Protein AF-A0A6C0LFN2-F1 (afdb_monomer)

Radius of gyration: 31.61 Å; Cα contacts (8 Å, |Δi|>4): 214; chains: 1; bounding box: 79×71×67 Å

Organism: NCBI:txid1070528

InterPro domains:
  IPR043929 Protein of unknown function DUF5755 [PF19059] (74-161)

Sequence (174 aa):
MGKKCPPGVICIENMTLLLISIVVGYMIYKNIGDSNNRAPIESTTINSIHSIRSTLPPLVHNESSNIAIPITVNTQRMEVGYRQVGILTRINSNEVILPLYGRMVNTSRVKWQYHTMNDSNNHVRLPINVNGRSGSDEYGVDEVYSGDTIYVQGYDDIFKVTIYENNRFTYNSF

pLDDT: mean 77.8, std 17.26, range [42.91, 97.19]

Nearest PDB structures (foldseek):
  7vbc-assembly1_I  TM=3.416E-01  e=2.340E+00  Homo sapiens
  9fia-assembly1_Bl  TM=3.100E-01  e=6.255E+00  Toxoplasma gondii
  6zvk-assembly1_T2  TM=1.879E-01  e=6.606E+00  Oryctolagus cuniculus
  4lqq-assembly1_A  TM=1.342E-01  e=6.977E+00  Saccharomyces cerevisiae S288C

Solvent-accessible surface area (backbone atoms only — not comparable to full-atom values): 11338 Å² total; per-residue (Å²): 133,84,89,73,66,66,93,93,55,83,68,89,42,76,68,53,54,49,54,52,51,53,54,53,50,53,54,52,56,56,66,66,69,74,76,83,78,83,77,83,87,79,83,78,83,81,84,81,83,79,88,75,83,89,77,84,86,80,93,80,78,96,65,82,79,77,71,79,70,73,87,85,60,79,89,62,97,70,61,88,57,76,39,81,46,31,35,30,38,44,71,89,63,76,91,46,69,30,55,30,29,34,28,64,41,99,54,105,52,88,19,24,28,31,36,32,41,50,78,92,53,80,84,45,81,30,50,27,31,51,93,88,39,50,14,63,41,90,80,31,31,74,81,84,53,64,73,41,72,35,38,34,71,83,72,77,44,54,25,37,33,42,58,56,82,80,83,72,81,73,76,75,91,121

Mean predicted aligned error: 18.77 Å

Foldseek 3Di:
DDPDDDPPDDPPDPVVVVVVVVVVVVVVVVVVPPPPDDDDDDPDDDDPDPDDDDDDDDDDDDDDPPPVDPPPDPPDPFDPDWDFFFWWFFDPDPTDIWTKTKGFAPDPDTFMAIWIAHDPDRPDTWWKADPNHISNDNRHHDDDAQQDWIATPVVRGIIGTDGDDPPDPPPPPD

Structure (mmCIF, N/CA/C/O backbone):
data_AF-A0A6C0LFN2-F1
#
_entry.id   AF-A0A6C0LFN2-F1
#
loop_
_atom_site.group_PDB
_atom_site.id
_atom_site.type_symbol
_atom_site.label_atom_id
_atom_site.label_alt_id
_atom_site.label_comp_id
_atom_site.label_asym_id
_atom_site.label_entity_id
_atom_site.label_seq_id
_atom_site.pdbx_PDB_ins_code
_atom_site.Cartn_x
_atom_site.Cartn_y
_atom_site.Cartn_z
_atom_site.occupancy
_atom_site.B_iso_or_equiv
_atom_site.auth_seq_id
_atom_site.auth_comp_id
_atom_site.auth_asym_id
_atom_site.auth_atom_id
_atom_site.pdbx_PDB_model_num
ATOM 1 N N . MET A 1 1 ? -25.025 -55.143 29.265 1.00 52.00 1 MET A N 1
ATOM 2 C CA . MET A 1 1 ? -25.742 -55.398 27.994 1.00 52.00 1 MET A CA 1
ATOM 3 C C . MET A 1 1 ? -24.922 -54.805 26.859 1.00 52.00 1 MET A C 1
ATOM 5 O O . MET A 1 1 ? -24.822 -53.589 26.773 1.00 52.00 1 MET A O 1
ATOM 9 N N . GLY A 1 2 ? -24.233 -55.641 26.078 1.00 55.66 2 GLY A N 1
ATOM 10 C CA . GLY A 1 2 ? -23.366 -55.167 24.996 1.00 55.66 2 GLY A CA 1
ATOM 11 C C . GLY A 1 2 ? -24.196 -54.599 23.850 1.00 55.66 2 GLY A C 1
ATOM 12 O O . GLY A 1 2 ? -25.082 -55.285 23.340 1.00 55.66 2 GLY A O 1
ATOM 13 N N . LYS A 1 3 ? -23.924 -53.351 23.465 1.00 61.53 3 LYS A N 1
ATOM 14 C CA . LYS A 1 3 ? -24.529 -52.707 22.299 1.00 61.53 3 LYS A CA 1
ATOM 15 C C . LYS A 1 3 ? -23.923 -53.354 21.051 1.00 61.53 3 LYS A C 1
ATOM 17 O O . LYS A 1 3 ? -22.849 -52.969 20.613 1.00 61.53 3 LYS A O 1
ATOM 22 N N . LYS A 1 4 ? -24.556 -54.407 20.535 1.00 66.50 4 LYS A N 1
ATOM 23 C CA . LYS A 1 4 ? -24.193 -54.986 19.235 1.00 66.50 4 LYS A CA 1
ATOM 24 C C . LYS A 1 4 ? -24.893 -54.173 18.146 1.00 66.50 4 LYS A C 1
ATOM 26 O O . LYS A 1 4 ? -26.101 -53.964 18.237 1.00 66.50 4 LYS A O 1
ATOM 31 N N . CYS A 1 5 ? -24.139 -53.699 17.156 1.00 65.56 5 CYS A N 1
ATOM 32 C CA . CYS A 1 5 ? -24.697 -52.995 16.003 1.00 65.56 5 CYS A CA 1
ATOM 33 C C . CYS A 1 5 ? -25.513 -53.960 15.122 1.00 65.56 5 CYS A C 1
ATOM 35 O O . CYS A 1 5 ? -25.208 -55.157 15.087 1.00 65.56 5 CYS A O 1
ATOM 37 N N . PRO A 1 6 ? -26.544 -53.465 14.416 1.00 70.31 6 PRO A N 1
ATOM 38 C CA . PRO A 1 6 ? -27.287 -54.257 13.442 1.00 70.31 6 PRO A CA 1
ATOM 39 C C . PRO A 1 6 ? -26.349 -54.824 12.355 1.00 70.31 6 PRO A C 1
ATOM 41 O O . PRO A 1 6 ? -25.361 -54.176 11.993 1.00 70.31 6 PRO A O 1
ATOM 44 N N . PRO A 1 7 ? -26.619 -56.039 11.845 1.00 61.28 7 PRO A N 1
ATOM 45 C CA . PRO A 1 7 ? -25.745 -56.708 10.887 1.00 61.28 7 PRO A CA 1
ATOM 46 C C . PRO A 1 7 ? -25.650 -55.895 9.589 1.00 61.28 7 PRO A C 1
ATOM 48 O O . PRO A 1 7 ? -26.668 -55.547 8.999 1.00 61.28 7 PRO A O 1
ATOM 51 N N . GLY A 1 8 ? -24.422 -55.592 9.156 1.00 69.12 8 GLY A N 1
ATOM 52 C CA . GLY A 1 8 ? -24.147 -54.844 7.921 1.00 69.12 8 GLY A CA 1
ATOM 53 C C . GLY A 1 8 ? -23.664 -53.401 8.106 1.00 69.12 8 GLY A C 1
ATOM 54 O O . GLY A 1 8 ? -23.415 -52.731 7.109 1.00 69.12 8 GLY A O 1
ATOM 55 N N . VAL A 1 9 ? -23.484 -52.920 9.343 1.00 67.75 9 VAL A N 1
ATOM 56 C CA . VAL A 1 9 ? -22.969 -51.565 9.616 1.00 67.75 9 VAL A CA 1
ATOM 57 C C . VAL A 1 9 ? -21.707 -51.649 10.474 1.00 67.75 9 VAL A C 1
ATOM 59 O O . VAL A 1 9 ? -21.715 -52.271 11.537 1.00 67.75 9 VAL A O 1
ATOM 62 N N . ILE A 1 10 ? -20.611 -51.032 10.022 1.00 70.88 10 ILE A N 1
ATOM 63 C CA . ILE A 1 10 ? -19.390 -50.882 10.826 1.00 70.88 10 ILE A CA 1
ATOM 64 C C . ILE A 1 10 ? -19.760 -50.027 12.042 1.00 70.88 10 ILE A C 1
ATOM 66 O O . ILE A 1 10 ? -20.216 -48.895 11.884 1.00 70.88 10 ILE A O 1
ATOM 70 N N . CYS A 1 11 ? -19.606 -50.573 13.250 1.00 66.00 11 CYS A N 1
ATOM 71 C CA . CYS A 1 11 ? -19.834 -49.821 14.479 1.00 66.00 11 CYS A CA 1
ATOM 72 C C . CYS A 1 11 ? -18.884 -48.623 14.505 1.00 66.00 11 CYS A C 1
ATOM 74 O O . CYS A 1 11 ? -17.683 -48.806 14.677 1.00 66.00 11 CYS A O 1
ATOM 76 N N . ILE A 1 12 ? -19.410 -47.410 14.327 1.00 74.62 12 ILE A N 1
ATOM 77 C CA . ILE A 1 12 ? -18.641 -46.170 14.446 1.00 74.62 12 ILE A CA 1
ATOM 78 C C . ILE A 1 12 ? -18.489 -45.834 15.938 1.00 74.62 12 ILE A C 1
ATOM 80 O O . ILE A 1 12 ? -19.115 -44.935 16.488 1.00 74.62 12 ILE A O 1
ATOM 84 N N . GLU A 1 13 ? -17.723 -46.650 16.652 1.00 72.25 13 GLU A N 1
ATOM 85 C CA . GLU A 1 13 ? -17.381 -46.389 18.049 1.00 72.25 13 GLU A CA 1
ATOM 86 C C . GLU A 1 13 ? -16.061 -45.606 18.100 1.00 72.25 13 GLU A C 1
ATOM 88 O O . GLU A 1 13 ? -15.245 -45.669 17.178 1.00 72.25 13 GLU A O 1
ATOM 93 N N . ASN A 1 14 ? -15.806 -44.863 19.181 1.00 74.94 14 ASN A N 1
ATOM 94 C CA . ASN A 1 14 ? -14.596 -44.034 19.306 1.00 74.94 14 ASN A CA 1
ATOM 95 C C . ASN A 1 14 ? -13.291 -44.849 19.115 1.00 74.94 14 ASN A C 1
ATOM 97 O O . ASN A 1 14 ? -12.269 -44.318 18.691 1.00 74.94 14 ASN A O 1
ATOM 101 N N . MET A 1 15 ? -13.349 -46.165 19.358 1.00 78.19 15 MET A N 1
ATOM 102 C CA . MET A 1 15 ? -12.246 -47.104 19.139 1.00 78.19 15 MET A CA 1
ATOM 103 C C . MET A 1 15 ? -11.968 -47.398 17.656 1.00 78.19 15 MET A C 1
ATOM 105 O O . MET A 1 15 ? -10.804 -47.480 17.266 1.00 78.19 15 MET A O 1
ATOM 109 N N . THR A 1 16 ? -12.992 -47.516 16.801 1.00 82.75 16 THR A N 1
ATOM 110 C CA . THR A 1 16 ? -12.780 -47.718 15.355 1.00 82.75 16 THR A CA 1
ATOM 111 C C . THR A 1 16 ? -12.299 -46.435 14.683 1.00 82.75 16 THR A C 1
ATOM 113 O O . THR A 1 16 ? -11.474 -46.498 13.776 1.00 82.75 16 THR A O 1
ATOM 116 N N . LEU A 1 17 ? -12.748 -45.266 15.159 1.00 80.81 17 LEU A N 1
ATOM 117 C CA . LEU A 1 17 ? -12.234 -43.966 14.707 1.00 80.81 17 LEU A CA 1
ATOM 118 C C . LEU A 1 17 ? -10.756 -43.767 15.082 1.00 80.81 17 LEU A C 1
ATOM 120 O O . LEU A 1 17 ? -9.988 -43.269 14.260 1.00 80.81 17 LEU A O 1
ATOM 124 N N . LEU A 1 18 ? -10.340 -44.214 16.273 1.00 85.44 18 LEU A N 1
ATOM 125 C CA . LEU A 1 18 ? -8.932 -44.213 16.688 1.00 85.44 18 LEU A CA 1
ATOM 126 C C . LEU A 1 18 ? -8.056 -45.119 15.813 1.00 85.44 18 LEU A C 1
ATOM 128 O O . LEU A 1 18 ? -6.948 -44.740 15.446 1.00 85.44 18 LEU A O 1
ATOM 132 N N . LEU A 1 19 ? -8.543 -46.304 15.440 1.00 87.25 19 LEU A N 1
ATOM 133 C CA . LEU A 1 19 ? -7.787 -47.196 14.556 1.00 87.25 19 LEU A CA 1
ATOM 134 C C . LEU A 1 19 ? -7.632 -46.612 13.146 1.00 87.25 19 LEU A C 1
ATOM 136 O O . LEU A 1 19 ? -6.544 -46.678 12.575 1.00 87.25 19 LEU A O 1
ATOM 140 N N . ILE A 1 20 ? -8.683 -45.994 12.598 1.00 90.62 20 ILE A N 1
ATOM 141 C CA . ILE A 1 20 ? -8.623 -45.358 11.275 1.00 90.62 20 ILE A CA 1
ATOM 142 C C . ILE A 1 20 ? -7.663 -44.157 11.288 1.00 90.62 20 ILE A C 1
ATOM 144 O O . ILE A 1 20 ? -6.871 -44.010 10.356 1.00 90.62 20 ILE A O 1
ATOM 148 N N . SER A 1 21 ? -7.665 -43.330 12.341 1.00 91.06 21 SER A N 1
ATOM 149 C CA . SER A 1 21 ? -6.771 -42.165 12.423 1.00 91.06 21 SER A CA 1
ATOM 150 C C . SER A 1 21 ? -5.290 -42.553 12.513 1.00 91.06 21 SER A C 1
ATOM 152 O O . SER A 1 21 ? -4.457 -41.912 11.870 1.00 91.06 21 SER A O 1
ATOM 154 N N . ILE A 1 22 ? -4.957 -43.642 13.217 1.00 94.56 22 ILE A N 1
ATOM 155 C CA . ILE A 1 22 ? -3.588 -44.181 13.287 1.00 94.56 22 ILE A CA 1
ATOM 156 C C . ILE A 1 22 ? -3.122 -44.680 11.911 1.00 94.56 22 ILE A C 1
ATOM 158 O O . ILE A 1 22 ? -2.001 -44.380 11.494 1.00 94.56 22 ILE A O 1
ATOM 162 N N . VAL A 1 23 ? -3.980 -45.398 11.177 1.00 94.12 23 VAL A N 1
ATOM 163 C CA . VAL A 1 23 ? -3.649 -45.906 9.833 1.00 94.12 23 VAL A CA 1
ATOM 164 C C . VAL A 1 23 ? -3.434 -44.755 8.847 1.00 94.12 23 VAL A C 1
ATOM 166 O O . VAL A 1 23 ? -2.445 -44.752 8.114 1.00 94.12 23 VAL A O 1
ATOM 169 N N . VAL A 1 24 ? -4.305 -43.742 8.861 1.00 94.25 24 VAL A N 1
ATOM 170 C CA . VAL A 1 24 ? -4.164 -42.552 8.003 1.00 94.25 24 VAL A CA 1
ATOM 171 C C . VAL A 1 24 ? -2.895 -41.764 8.353 1.00 94.25 24 VAL A C 1
ATOM 173 O O . VAL A 1 24 ? -2.145 -41.383 7.453 1.00 94.25 24 VAL A O 1
ATOM 176 N N . GLY A 1 25 ? -2.594 -41.580 9.642 1.00 94.62 25 GLY A N 1
ATOM 177 C CA . GLY A 1 25 ? -1.367 -40.916 10.093 1.00 94.62 25 GLY A CA 1
ATOM 178 C C . GLY A 1 25 ? -0.089 -41.634 9.646 1.00 94.62 25 GLY A C 1
ATOM 179 O O . GLY A 1 25 ? 0.850 -40.987 9.180 1.00 94.62 25 GLY A O 1
ATOM 180 N N . TYR A 1 26 ? -0.064 -42.970 9.701 1.00 93.81 26 TYR A N 1
ATOM 181 C CA . TYR A 1 26 ? 1.070 -43.770 9.222 1.00 93.81 26 TYR A CA 1
ATOM 182 C C . TYR A 1 26 ? 1.303 -43.619 7.709 1.00 93.81 26 TYR A C 1
ATOM 184 O O . TYR A 1 26 ? 2.447 -43.509 7.261 1.00 93.81 26 TYR A O 1
ATOM 192 N N . MET A 1 27 ? 0.225 -43.557 6.919 1.00 91.25 27 MET A N 1
ATOM 193 C CA . MET A 1 27 ? 0.319 -43.323 5.473 1.00 91.25 27 MET A CA 1
ATOM 194 C C . MET A 1 27 ? 0.904 -41.938 5.163 1.00 91.25 27 MET A C 1
ATOM 196 O O . MET A 1 27 ? 1.744 -41.815 4.273 1.00 91.25 27 MET A O 1
ATOM 200 N N . ILE A 1 28 ? 0.522 -40.902 5.915 1.00 91.31 28 ILE A N 1
ATOM 201 C CA . ILE A 1 28 ? 1.080 -39.547 5.767 1.00 91.31 28 ILE A CA 1
ATOM 202 C C . ILE A 1 28 ? 2.568 -39.527 6.142 1.00 91.31 28 ILE A C 1
ATOM 204 O O . ILE A 1 28 ? 3.376 -38.963 5.406 1.00 91.31 28 ILE A O 1
ATOM 208 N N . TYR A 1 29 ? 2.947 -40.195 7.235 1.00 90.56 29 TYR A N 1
ATOM 209 C CA . TYR A 1 29 ? 4.341 -40.283 7.676 1.00 90.56 29 TYR A CA 1
ATOM 210 C C . TYR A 1 29 ? 5.263 -40.875 6.598 1.00 90.56 29 TYR A C 1
ATOM 212 O O . TYR A 1 29 ? 6.335 -40.328 6.343 1.00 90.56 29 TYR A O 1
ATOM 220 N N . LYS A 1 30 ? 4.830 -41.937 5.904 1.00 85.38 30 LYS A N 1
ATOM 221 C CA . LYS A 1 30 ? 5.596 -42.502 4.781 1.00 85.38 30 LYS A CA 1
ATOM 222 C C . LYS A 1 30 ? 5.696 -41.558 3.582 1.00 85.38 30 LYS A C 1
ATOM 224 O O . LYS A 1 30 ? 6.769 -41.441 3.008 1.00 85.38 30 LYS A O 1
ATOM 229 N N . ASN A 1 31 ? 4.619 -40.851 3.238 1.00 76.81 31 ASN A N 1
ATOM 230 C CA . ASN A 1 31 ? 4.625 -39.918 2.103 1.00 76.81 31 ASN A CA 1
ATOM 231 C C . ASN A 1 31 ? 5.545 -38.701 2.319 1.00 76.81 31 ASN A C 1
ATOM 233 O O . ASN A 1 31 ? 6.049 -38.138 1.353 1.00 76.81 31 ASN A O 1
ATOM 237 N N . ILE A 1 32 ? 5.788 -38.298 3.569 1.00 74.12 32 ILE A N 1
ATOM 238 C CA . ILE A 1 32 ? 6.689 -37.179 3.890 1.00 74.12 32 ILE A CA 1
ATOM 239 C C . ILE A 1 32 ? 8.174 -37.601 3.821 1.00 74.12 32 ILE A C 1
ATOM 241 O O . ILE A 1 32 ? 9.040 -36.757 3.591 1.00 74.12 32 ILE A O 1
ATOM 245 N N . GLY A 1 33 ? 8.485 -38.896 3.969 1.00 61.50 33 GLY A N 1
ATOM 246 C CA . GLY A 1 33 ? 9.856 -39.426 3.977 1.00 61.50 33 GLY A CA 1
ATOM 247 C C . GLY A 1 33 ? 10.546 -39.540 2.609 1.00 61.50 33 GLY A C 1
ATOM 248 O O . GLY A 1 33 ? 11.771 -39.601 2.567 1.00 61.50 33 GLY A O 1
ATOM 249 N N . ASP A 1 34 ? 9.798 -39.507 1.501 1.00 61.62 34 ASP A N 1
ATOM 250 C CA . ASP A 1 34 ? 10.319 -39.776 0.145 1.00 61.62 34 ASP A CA 1
ATOM 251 C C . ASP A 1 34 ? 10.577 -38.509 -0.708 1.00 61.62 34 ASP A C 1
ATOM 253 O O . ASP A 1 34 ? 10.674 -38.578 -1.932 1.00 61.62 34 ASP A O 1
ATOM 257 N N . SER A 1 35 ? 10.737 -37.328 -0.094 1.00 62.06 35 SER A N 1
ATOM 258 C CA . SER A 1 35 ? 10.940 -36.055 -0.822 1.00 62.06 35 SER A CA 1
ATOM 259 C C . SER A 1 35 ? 12.379 -35.499 -0.809 1.00 62.06 35 SER A C 1
ATOM 261 O O . SER A 1 35 ? 12.557 -34.290 -0.952 1.00 62.06 35 SER A O 1
ATOM 263 N N . ASN A 1 36 ? 13.426 -36.323 -0.684 1.00 63.50 36 ASN A N 1
ATOM 264 C CA . ASN A 1 36 ? 14.814 -35.822 -0.615 1.00 63.50 36 ASN A CA 1
ATOM 265 C C . ASN A 1 36 ? 15.779 -36.382 -1.671 1.00 63.50 36 ASN A C 1
ATOM 267 O O . ASN A 1 36 ? 16.944 -36.593 -1.370 1.00 63.50 36 ASN A O 1
ATOM 271 N N . ASN A 1 37 ? 15.346 -36.559 -2.923 1.00 63.88 37 ASN A N 1
ATOM 272 C CA . ASN A 1 37 ? 16.282 -36.752 -4.040 1.00 63.88 37 ASN A CA 1
ATOM 273 C C . ASN A 1 37 ? 15.800 -36.042 -5.313 1.00 63.88 37 ASN A C 1
ATOM 275 O O . ASN A 1 37 ? 15.342 -36.671 -6.265 1.00 63.88 37 ASN A O 1
ATOM 279 N N . ARG A 1 38 ? 15.926 -34.710 -5.356 1.00 57.22 38 ARG A N 1
ATOM 280 C CA . ARG A 1 38 ? 16.046 -34.002 -6.638 1.00 57.22 38 ARG A CA 1
ATOM 281 C C . ARG A 1 38 ? 17.533 -33.897 -6.959 1.00 57.22 38 ARG A C 1
ATOM 283 O O . ARG A 1 38 ? 18.250 -33.132 -6.323 1.00 57.22 38 ARG A O 1
ATOM 290 N N . ALA A 1 39 ? 17.983 -34.714 -7.908 1.00 56.94 39 ALA A N 1
ATOM 291 C CA . ALA A 1 39 ? 19.312 -34.615 -8.495 1.00 56.94 39 ALA A CA 1
ATOM 292 C C . ALA A 1 39 ? 19.530 -33.213 -9.110 1.00 56.94 39 ALA A C 1
ATOM 294 O O . ALA A 1 39 ? 18.580 -32.645 -9.660 1.00 56.94 39 ALA A O 1
ATOM 295 N N . PRO A 1 40 ? 20.749 -32.647 -9.062 1.00 54.72 40 PRO A N 1
ATOM 296 C CA . PRO A 1 40 ? 21.093 -31.465 -9.844 1.00 54.72 40 PRO A CA 1
ATOM 297 C C . PRO A 1 40 ? 21.150 -31.833 -11.332 1.00 54.72 40 PRO A C 1
ATOM 299 O O . PRO A 1 40 ? 21.772 -32.826 -11.701 1.00 54.72 40 PRO A O 1
ATOM 302 N N . ILE A 1 41 ? 20.519 -31.031 -12.190 1.00 55.06 41 ILE A N 1
ATOM 303 C CA . ILE A 1 41 ? 20.695 -31.124 -13.643 1.00 55.06 41 ILE A CA 1
ATOM 304 C C . ILE A 1 41 ? 22.022 -30.445 -13.987 1.00 55.06 41 ILE A C 1
ATOM 306 O O . ILE A 1 41 ? 22.180 -29.235 -13.835 1.00 55.06 41 ILE A O 1
ATOM 310 N N . GLU A 1 42 ? 22.968 -31.262 -14.430 1.00 53.62 42 GLU A N 1
ATOM 311 C CA . GLU A 1 42 ? 24.252 -30.894 -15.013 1.00 53.62 42 GLU A CA 1
ATOM 312 C C . GLU A 1 42 ? 24.007 -30.331 -16.423 1.00 53.62 42 GLU A C 1
ATOM 314 O O . GLU A 1 42 ? 23.617 -31.051 -17.342 1.00 53.62 42 GLU A O 1
ATOM 319 N N . SER A 1 43 ? 24.172 -29.021 -16.607 1.00 52.66 43 SER A N 1
ATOM 320 C CA . SER A 1 43 ? 24.121 -28.403 -17.933 1.00 52.66 43 SER A CA 1
ATOM 321 C C . SER A 1 43 ? 25.389 -28.767 -18.706 1.00 52.66 43 SER A C 1
ATOM 323 O O . SER A 1 43 ? 26.433 -28.134 -18.542 1.00 52.66 43 SER A O 1
ATOM 325 N N . THR A 1 44 ? 25.289 -29.811 -19.526 1.00 47.22 44 THR A N 1
ATOM 326 C CA . THR A 1 44 ? 26.338 -30.261 -20.439 1.00 47.22 44 THR A CA 1
ATOM 327 C C . THR A 1 44 ? 26.670 -29.179 -21.468 1.00 47.22 44 THR A C 1
ATOM 329 O O . THR A 1 44 ? 25.831 -28.715 -22.239 1.00 47.22 44 THR A O 1
ATOM 332 N N . THR A 1 45 ? 27.944 -28.815 -21.468 1.00 44.38 45 THR A N 1
ATOM 333 C CA . THR A 1 45 ? 28.707 -28.133 -22.511 1.00 44.38 45 THR A CA 1
ATOM 334 C C . THR A 1 45 ? 28.486 -28.750 -23.896 1.00 44.38 45 THR A C 1
ATOM 336 O O . THR A 1 45 ? 28.753 -29.931 -24.099 1.00 44.38 45 THR A O 1
ATOM 339 N N . ILE A 1 46 ? 28.132 -27.935 -24.896 1.00 45.88 46 ILE A N 1
ATOM 340 C CA . ILE A 1 46 ? 28.443 -28.248 -26.298 1.00 45.88 46 ILE A CA 1
ATOM 341 C C . ILE A 1 46 ? 29.394 -27.175 -26.818 1.00 45.88 46 ILE A C 1
ATOM 343 O O . ILE A 1 46 ? 29.003 -26.098 -27.261 1.00 45.88 46 ILE A O 1
ATOM 347 N N . ASN A 1 47 ? 30.676 -27.519 -26.746 1.00 55.75 47 ASN A N 1
ATOM 348 C CA . ASN A 1 47 ? 31.730 -26.915 -27.537 1.00 55.75 47 ASN A CA 1
ATOM 349 C C . ASN A 1 47 ? 31.567 -27.407 -28.982 1.00 55.75 47 ASN A C 1
ATOM 351 O O . ASN A 1 47 ? 31.869 -28.565 -29.265 1.00 55.75 47 ASN A O 1
ATOM 355 N N . SER A 1 48 ? 31.150 -26.550 -29.912 1.00 49.94 48 SER A N 1
ATOM 356 C CA . SER A 1 48 ? 31.436 -26.769 -31.333 1.00 49.94 48 SER A CA 1
ATOM 357 C C . SER A 1 48 ? 32.604 -25.875 -31.738 1.00 49.94 48 SER A C 1
ATOM 359 O O . SER A 1 48 ? 32.443 -24.696 -32.047 1.00 49.94 48 SER A O 1
ATOM 361 N N . ILE A 1 49 ? 33.797 -26.466 -31.689 1.00 43.53 49 ILE A N 1
ATOM 362 C CA . ILE A 1 49 ? 35.049 -25.916 -32.202 1.00 43.53 49 ILE A CA 1
ATOM 363 C C . ILE A 1 49 ? 34.967 -25.950 -33.731 1.00 43.53 49 ILE A C 1
ATOM 365 O O . ILE A 1 49 ? 35.093 -27.012 -34.338 1.00 43.53 49 ILE A O 1
ATOM 369 N N . HIS A 1 50 ? 34.763 -24.794 -34.364 1.00 48.22 50 HIS A N 1
ATOM 370 C CA . HIS A 1 50 ? 35.127 -24.625 -35.766 1.00 48.22 50 HIS A CA 1
ATOM 371 C C . HIS A 1 50 ? 36.600 -24.220 -35.810 1.00 48.22 50 HIS A C 1
ATOM 373 O O . HIS A 1 50 ? 36.988 -23.133 -35.385 1.00 48.22 50 HIS A O 1
ATOM 379 N N . SER A 1 51 ? 37.436 -25.152 -36.256 1.00 52.03 51 SER A N 1
ATOM 380 C CA . SER A 1 51 ? 38.868 -24.963 -36.427 1.00 52.03 51 SER A CA 1
ATOM 381 C C . SER A 1 51 ? 39.142 -23.914 -37.505 1.00 52.03 51 SER A C 1
ATOM 383 O O . SER A 1 51 ? 38.993 -24.203 -38.692 1.00 52.03 51 SER A O 1
ATOM 385 N N . ILE A 1 52 ? 39.622 -22.733 -37.118 1.00 47.03 52 ILE A N 1
ATOM 386 C CA . ILE A 1 52 ? 40.324 -21.848 -38.049 1.00 47.03 52 ILE A CA 1
ATOM 387 C C . ILE A 1 52 ? 41.729 -21.604 -37.509 1.00 47.03 52 ILE A C 1
ATOM 389 O O . ILE A 1 52 ? 41.983 -20.814 -36.607 1.00 47.03 52 ILE A O 1
ATOM 393 N N . ARG A 1 53 ? 42.616 -22.414 -38.082 1.00 42.91 53 ARG A N 1
ATOM 394 C CA . ARG A 1 53 ? 44.063 -22.291 -38.224 1.00 42.91 53 ARG A CA 1
ATOM 395 C C . ARG A 1 53 ? 44.616 -20.899 -37.887 1.00 42.91 53 ARG A C 1
ATOM 397 O O . ARG A 1 53 ? 44.380 -19.929 -38.599 1.00 42.91 53 ARG A O 1
ATOM 404 N N . SER A 1 54 ? 45.437 -20.844 -36.845 1.00 46.62 54 SER A N 1
ATOM 405 C CA . SER A 1 54 ? 46.302 -19.713 -36.530 1.00 46.62 54 SER A CA 1
ATOM 406 C C . SER A 1 54 ? 47.464 -19.630 -37.525 1.00 46.62 54 SER A C 1
ATOM 408 O O . SER A 1 54 ? 48.367 -20.468 -37.507 1.00 46.62 54 SER A O 1
ATOM 410 N N . THR A 1 55 ? 47.472 -18.588 -38.349 1.00 48.25 55 THR A N 1
ATOM 411 C CA . THR A 1 55 ? 48.679 -18.046 -38.986 1.00 48.25 55 THR A CA 1
ATOM 412 C C . THR A 1 55 ? 48.708 -16.545 -38.705 1.00 48.25 55 THR A C 1
ATOM 414 O O . THR A 1 55 ? 47.976 -15.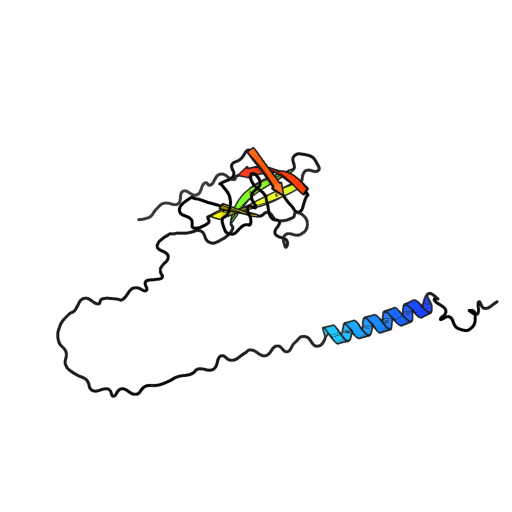786 -39.330 1.00 48.25 55 THR A O 1
ATOM 417 N N . LEU A 1 56 ? 49.506 -16.125 -37.724 1.00 52.78 56 LEU A N 1
ATOM 418 C CA . LEU A 1 56 ? 49.973 -14.735 -37.571 1.00 52.78 56 LEU A CA 1
ATOM 419 C C . LEU A 1 56 ? 51.233 -14.558 -38.461 1.00 52.78 56 LEU A C 1
ATOM 421 O O . LEU A 1 56 ? 51.828 -15.593 -38.781 1.00 52.78 56 LEU A O 1
ATOM 425 N N . PRO A 1 57 ? 51.762 -13.348 -38.774 1.00 68.06 57 PRO A N 1
ATOM 426 C CA . PRO A 1 57 ? 51.326 -11.966 -38.478 1.00 68.06 57 PRO A CA 1
ATOM 427 C C . PRO A 1 57 ? 51.409 -11.027 -39.737 1.00 68.06 57 PRO A C 1
ATOM 429 O O . PRO A 1 57 ? 51.749 -11.522 -40.811 1.00 68.06 57 PRO A O 1
ATOM 432 N N . PRO A 1 58 ? 51.089 -9.708 -39.692 1.00 50.03 58 PRO A N 1
ATOM 433 C CA . PRO A 1 58 ? 51.988 -8.713 -39.092 1.00 50.03 58 PRO A CA 1
ATOM 434 C C . PRO A 1 58 ? 51.283 -7.608 -38.282 1.00 50.03 58 PRO A C 1
ATOM 436 O O . PRO A 1 58 ? 50.129 -7.250 -38.496 1.00 50.03 58 PRO A O 1
ATOM 439 N N . LEU A 1 59 ? 52.053 -7.049 -37.350 1.00 64.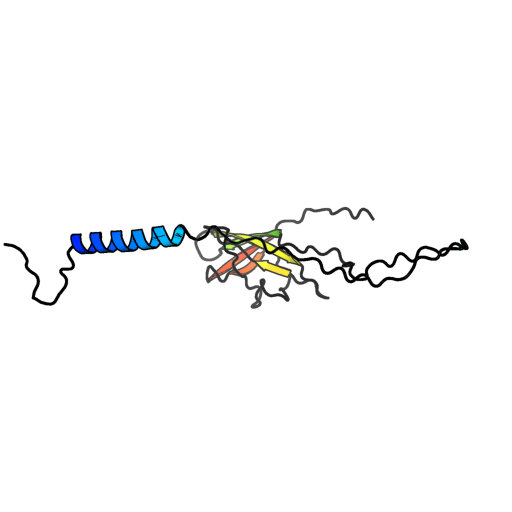88 59 LEU A N 1
ATOM 440 C CA . LEU A 1 59 ? 51.826 -5.757 -36.707 1.00 64.88 59 LEU A CA 1
ATOM 441 C C . LEU A 1 59 ? 51.561 -4.690 -37.776 1.00 64.88 59 LEU A C 1
ATOM 443 O O . LEU A 1 59 ? 52.372 -4.607 -38.692 1.00 64.88 59 LEU A O 1
ATOM 447 N N . VAL A 1 60 ? 50.508 -3.873 -37.637 1.00 51.47 60 VAL A N 1
ATOM 448 C CA . VAL A 1 60 ? 50.472 -2.468 -38.092 1.00 51.47 60 VAL A CA 1
ATOM 449 C C . VAL A 1 60 ? 49.155 -1.783 -37.687 1.00 51.47 60 VAL A C 1
ATOM 451 O O . VAL A 1 60 ? 48.066 -2.287 -37.923 1.00 51.47 60 VAL A O 1
ATOM 454 N N . HIS A 1 61 ? 49.347 -0.596 -37.106 1.00 44.34 61 HIS A N 1
ATOM 455 C CA . HIS A 1 61 ? 48.448 0.545 -36.925 1.00 44.34 61 HIS A CA 1
ATOM 456 C C . HIS A 1 61 ? 47.204 0.439 -36.030 1.00 44.34 61 HIS A C 1
ATOM 458 O O . HIS A 1 61 ? 46.140 -0.008 -36.427 1.00 44.34 61 HIS A O 1
ATOM 464 N N . ASN A 1 62 ? 47.370 1.010 -34.831 1.00 57.47 62 ASN A N 1
ATOM 465 C CA . ASN A 1 62 ? 4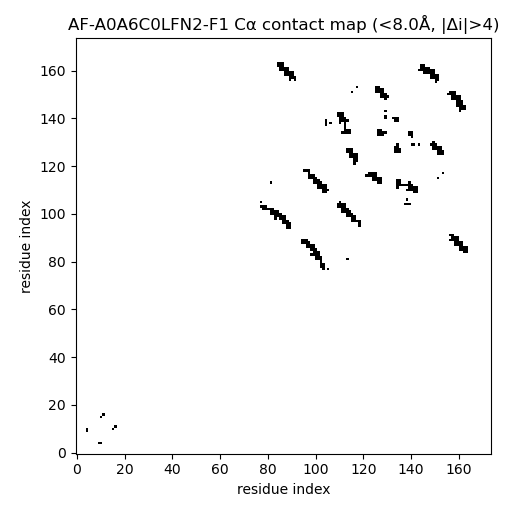6.469 1.958 -34.170 1.00 57.47 62 ASN A CA 1
ATOM 466 C C . ASN A 1 62 ? 45.120 2.205 -34.880 1.00 57.47 62 ASN A C 1
ATOM 468 O O . ASN A 1 62 ? 44.984 3.174 -35.627 1.00 57.47 62 ASN A O 1
ATOM 472 N N . GLU A 1 63 ? 44.123 1.378 -34.585 1.00 51.06 63 GLU A N 1
ATOM 473 C CA . GLU A 1 63 ? 42.727 1.791 -34.636 1.00 51.06 63 GLU A CA 1
ATOM 474 C C . GLU A 1 63 ? 42.199 1.792 -33.210 1.00 51.06 63 GLU A C 1
ATOM 476 O O . GLU A 1 63 ? 42.227 0.775 -32.512 1.00 51.06 63 GLU A O 1
ATOM 481 N N . SER A 1 64 ? 41.762 2.976 -32.789 1.00 58.22 64 SER A N 1
ATOM 482 C CA . SER A 1 64 ? 40.907 3.236 -31.642 1.00 58.22 64 SER A CA 1
ATOM 483 C C . SER A 1 64 ? 40.011 2.033 -31.400 1.00 58.22 64 SER A C 1
ATOM 485 O O . SER A 1 64 ? 39.172 1.714 -32.242 1.00 58.22 64 SER A O 1
ATOM 487 N N . SER A 1 65 ? 40.227 1.332 -30.289 1.00 56.88 65 SER A N 1
ATOM 488 C CA . SER A 1 65 ? 39.447 0.157 -29.943 1.00 56.88 65 SER A CA 1
ATOM 489 C C . SER A 1 65 ? 37.977 0.560 -29.892 1.00 56.88 65 SER A C 1
ATOM 491 O O . SER A 1 65 ? 37.499 1.144 -28.921 1.00 56.88 65 SER A O 1
ATOM 493 N N . ASN A 1 66 ? 37.253 0.249 -30.968 1.00 60.34 66 ASN A N 1
ATOM 494 C CA . ASN A 1 66 ? 35.804 0.197 -31.000 1.00 60.34 66 ASN A CA 1
ATOM 495 C C . ASN A 1 66 ? 35.408 -0.958 -30.081 1.00 60.34 66 ASN A C 1
ATOM 497 O O . ASN A 1 66 ? 35.106 -2.066 -30.522 1.00 60.34 66 ASN A O 1
ATOM 501 N N . ILE A 1 67 ? 35.504 -0.714 -28.774 1.00 66.81 67 ILE A N 1
ATOM 502 C CA . ILE A 1 67 ? 34.939 -1.563 -27.742 1.00 66.81 67 ILE A CA 1
ATOM 503 C C . ILE A 1 67 ? 33.446 -1.540 -28.039 1.00 66.81 67 ILE A C 1
ATOM 505 O O . ILE A 1 67 ? 32.772 -0.549 -27.767 1.00 66.81 67 ILE A O 1
ATOM 509 N N . ALA A 1 68 ? 32.954 -2.593 -28.687 1.00 68.25 68 ALA A N 1
ATOM 510 C CA . ALA A 1 68 ? 31.539 -2.775 -28.942 1.00 68.25 68 ALA A CA 1
ATOM 511 C C . ALA A 1 68 ? 30.852 -2.911 -27.582 1.00 68.25 68 ALA A C 1
ATOM 513 O O . ALA A 1 68 ? 30.830 -3.981 -26.973 1.00 68.25 68 ALA A O 1
ATOM 514 N N . ILE A 1 69 ? 30.365 -1.786 -27.066 1.00 70.88 69 ILE A N 1
ATOM 515 C CA . ILE A 1 69 ? 29.591 -1.753 -25.836 1.00 70.88 69 ILE A CA 1
ATOM 516 C C . ILE A 1 69 ? 28.299 -2.519 -26.139 1.00 70.88 69 ILE A C 1
ATOM 518 O O . ILE A 1 69 ? 27.646 -2.222 -27.146 1.00 70.88 69 ILE A O 1
ATOM 522 N N . PRO A 1 70 ? 27.919 -3.517 -25.329 1.00 71.31 70 PRO A N 1
ATOM 523 C CA . PRO A 1 70 ? 26.667 -4.223 -25.541 1.00 71.31 70 PRO A CA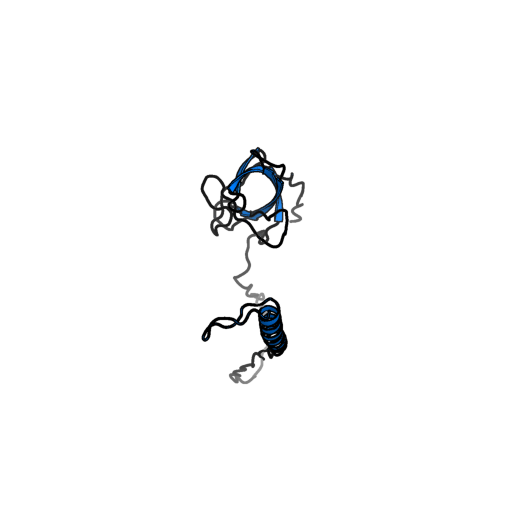 1
ATOM 524 C C . PRO A 1 70 ? 25.500 -3.225 -25.532 1.00 71.31 70 PRO A C 1
ATOM 526 O O . PRO A 1 70 ? 25.362 -2.419 -24.615 1.00 71.31 70 PRO A O 1
ATOM 529 N N . ILE A 1 71 ? 24.643 -3.303 -26.553 1.00 62.16 71 ILE A N 1
ATOM 530 C CA . ILE A 1 71 ? 23.501 -2.392 -26.780 1.00 62.16 71 ILE A CA 1
ATOM 531 C C . ILE A 1 71 ? 22.386 -2.583 -25.728 1.00 62.16 71 ILE A C 1
ATOM 533 O O . ILE A 1 71 ? 21.429 -1.818 -25.667 1.00 62.16 71 ILE A O 1
ATOM 537 N N . THR A 1 72 ? 22.516 -3.559 -24.832 1.00 71.44 72 THR A N 1
ATOM 538 C CA . THR A 1 72 ? 21.513 -3.875 -23.807 1.00 71.44 72 THR A CA 1
ATOM 539 C C . THR A 1 72 ? 21.936 -3.362 -22.432 1.00 71.44 72 THR A C 1
ATOM 541 O O . THR A 1 72 ? 21.914 -4.089 -21.442 1.00 71.44 72 THR A O 1
ATOM 544 N N . VAL A 1 73 ? 22.349 -2.098 -22.359 1.00 68.69 73 VAL A N 1
ATOM 545 C CA . VAL A 1 73 ? 22.466 -1.389 -21.081 1.00 68.69 73 VAL A CA 1
ATOM 546 C C . VAL A 1 73 ? 21.228 -0.518 -20.905 1.00 68.69 73 VAL A C 1
ATOM 548 O O . VAL A 1 73 ? 20.950 0.350 -21.730 1.00 68.69 73 VAL A O 1
ATOM 551 N N . ASN A 1 74 ? 20.450 -0.753 -19.843 1.00 63.19 74 ASN A N 1
ATOM 552 C CA . ASN A 1 74 ? 19.344 0.138 -19.496 1.00 63.19 74 ASN A CA 1
ATOM 553 C C . ASN A 1 74 ? 19.935 1.521 -19.192 1.00 63.19 74 ASN A C 1
ATOM 555 O O . ASN A 1 74 ? 20.566 1.717 -18.156 1.00 63.19 74 ASN A O 1
ATOM 559 N N . THR A 1 75 ? 19.739 2.480 -20.096 1.00 66.88 75 THR A N 1
ATOM 560 C CA . THR A 1 75 ? 20.261 3.853 -19.970 1.00 66.88 75 THR A CA 1
ATOM 561 C C . THR A 1 75 ? 19.532 4.674 -18.905 1.00 66.88 75 THR A C 1
ATOM 563 O O . THR A 1 75 ? 1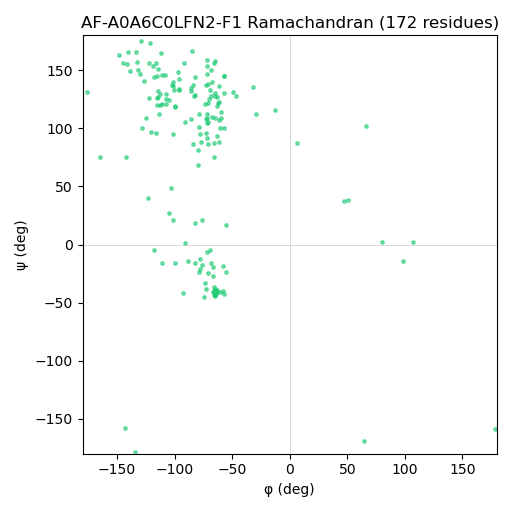9.934 5.792 -18.593 1.00 66.88 75 THR A O 1
ATOM 566 N N . GLN A 1 76 ? 18.464 4.122 -18.324 1.00 62.25 76 GLN A N 1
ATOM 567 C CA . GLN A 1 76 ? 17.659 4.753 -17.288 1.00 62.25 76 GLN A CA 1
ATOM 568 C C . GLN A 1 76 ? 17.912 4.082 -15.935 1.00 62.25 76 GLN A C 1
ATOM 570 O O . GLN A 1 76 ? 17.746 2.870 -15.779 1.00 62.25 76 GLN A O 1
ATOM 575 N N . ARG A 1 77 ? 18.289 4.890 -14.935 1.00 58.00 77 ARG A N 1
ATOM 576 C CA . ARG A 1 77 ? 18.437 4.473 -13.535 1.00 58.00 77 ARG A CA 1
ATOM 577 C C . ARG A 1 77 ? 17.052 4.217 -12.941 1.00 58.00 77 ARG A C 1
ATOM 579 O O . ARG A 1 77 ? 16.440 5.112 -12.370 1.00 58.00 77 ARG A O 1
ATOM 586 N N . MET A 1 78 ? 16.541 3.007 -13.121 1.00 63.94 78 MET A N 1
ATOM 587 C CA . MET A 1 78 ? 15.205 2.628 -12.674 1.00 63.94 78 MET A CA 1
ATOM 588 C C . MET A 1 78 ? 15.270 1.835 -11.376 1.00 63.94 78 MET A C 1
ATOM 590 O O . MET A 1 78 ? 16.050 0.892 -11.241 1.00 63.94 78 MET A O 1
ATOM 594 N N . GLU A 1 79 ? 14.428 2.200 -10.417 1.00 65.31 79 GLU A N 1
ATOM 595 C CA . GLU A 1 79 ? 14.275 1.437 -9.189 1.00 65.31 79 GLU A CA 1
ATOM 596 C C . GLU A 1 79 ? 13.380 0.219 -9.446 1.00 65.31 79 GLU A C 1
ATOM 598 O O . GLU A 1 79 ? 12.161 0.327 -9.540 1.00 65.31 79 GLU A O 1
ATOM 603 N N . VAL A 1 80 ? 14.005 -0.948 -9.610 1.00 71.81 80 VAL A N 1
ATOM 604 C CA . VAL A 1 80 ? 13.326 -2.177 -10.064 1.00 71.81 80 VAL A CA 1
ATOM 605 C C . VAL A 1 80 ? 12.513 -2.853 -8.940 1.00 71.81 80 VAL A C 1
ATOM 607 O O . VAL A 1 80 ? 11.592 -3.639 -9.195 1.00 71.81 80 VAL A O 1
ATOM 610 N N . GLY A 1 81 ? 12.850 -2.557 -7.681 1.00 88.25 81 GLY A N 1
ATOM 611 C CA . GLY A 1 81 ? 12.301 -3.215 -6.497 1.00 88.25 81 GLY A CA 1
ATOM 612 C C . GLY A 1 81 ? 11.157 -2.451 -5.837 1.00 88.25 81 GLY A C 1
ATOM 613 O O . GLY A 1 81 ? 11.135 -1.225 -5.826 1.00 88.25 81 GLY A O 1
ATOM 614 N N . TYR A 1 82 ? 10.229 -3.194 -5.231 1.00 92.06 82 TYR A N 1
ATOM 615 C CA . TYR A 1 82 ? 9.266 -2.617 -4.299 1.00 92.06 82 TYR A CA 1
ATOM 616 C C . TYR A 1 82 ? 9.980 -2.160 -3.031 1.00 92.06 82 TYR A C 1
ATOM 618 O O . TYR A 1 82 ? 10.677 -2.946 -2.388 1.00 92.06 82 TYR A O 1
ATOM 626 N N . ARG A 1 83 ? 9.756 -0.905 -2.651 1.00 92.62 83 ARG A N 1
ATOM 627 C CA . ARG A 1 83 ? 10.191 -0.340 -1.373 1.00 92.62 83 ARG A CA 1
ATOM 628 C C . ARG A 1 83 ? 8.987 0.061 -0.545 1.00 92.62 83 ARG A C 1
ATOM 630 O O . ARG A 1 83 ? 7.922 0.335 -1.089 1.00 92.62 83 ARG A O 1
ATOM 637 N N . GLN A 1 84 ? 9.156 0.126 0.766 1.00 93.75 84 GLN A N 1
ATOM 638 C CA . GLN A 1 84 ? 8.128 0.706 1.617 1.00 93.75 84 GLN A CA 1
ATOM 639 C C . GLN A 1 84 ? 8.094 2.223 1.392 1.00 93.75 84 GLN A C 1
ATOM 641 O O . GLN A 1 84 ? 9.115 2.893 1.545 1.00 93.75 84 GLN A O 1
ATOM 646 N N . VAL A 1 85 ? 6.937 2.745 0.988 1.00 94.44 85 VAL A N 1
ATOM 647 C CA . VAL A 1 85 ? 6.725 4.173 0.684 1.00 94.44 85 VAL A CA 1
ATOM 648 C C . VAL A 1 85 ? 5.819 4.861 1.702 1.00 94.44 85 VAL A C 1
ATOM 650 O O . VAL A 1 85 ? 5.783 6.085 1.758 1.00 94.44 85 VAL A O 1
ATOM 653 N N . GLY A 1 86 ? 5.093 4.094 2.514 1.00 95.69 86 GLY A N 1
ATOM 654 C CA . GLY A 1 86 ? 4.188 4.650 3.507 1.00 95.69 86 GLY A CA 1
ATOM 655 C C . GLY A 1 86 ? 3.437 3.586 4.292 1.00 95.69 86 GLY A C 1
ATOM 656 O O . GLY A 1 86 ? 3.842 2.419 4.345 1.00 95.69 86 GLY A O 1
ATOM 657 N N . ILE A 1 87 ? 2.321 4.010 4.876 1.00 96.12 87 ILE A N 1
ATOM 658 C CA . ILE A 1 87 ? 1.379 3.171 5.617 1.00 96.12 87 ILE A CA 1
ATOM 659 C C . ILE A 1 87 ? -0.057 3.451 5.187 1.00 96.12 87 ILE A C 1
ATOM 661 O O . ILE A 1 87 ? -0.384 4.527 4.682 1.00 96.12 87 ILE A O 1
ATOM 665 N N . LEU A 1 88 ? -0.910 2.467 5.426 1.00 96.12 88 LEU A N 1
ATOM 666 C CA . LEU A 1 88 ? -2.341 2.500 5.201 1.00 96.12 88 LEU A CA 1
ATOM 667 C C . LEU A 1 88 ? -3.039 2.377 6.544 1.00 96.12 88 LEU A C 1
ATOM 669 O O . LEU A 1 88 ? -2.782 1.424 7.276 1.00 96.12 88 LEU A O 1
ATOM 673 N N . THR A 1 89 ? -3.925 3.311 6.859 1.00 95.75 89 THR A N 1
ATOM 674 C CA . THR A 1 89 ? -4.726 3.277 8.083 1.00 95.75 89 THR A CA 1
ATOM 675 C C . THR A 1 89 ? -6.186 3.063 7.728 1.00 95.75 89 THR A C 1
ATOM 677 O O . THR A 1 89 ? -6.738 3.727 6.848 1.00 95.75 89 THR A O 1
ATOM 680 N N . ARG A 1 90 ? -6.823 2.086 8.367 1.00 94.81 90 ARG A N 1
ATOM 681 C CA . ARG A 1 90 ? -8.232 1.790 8.101 1.00 94.81 90 AR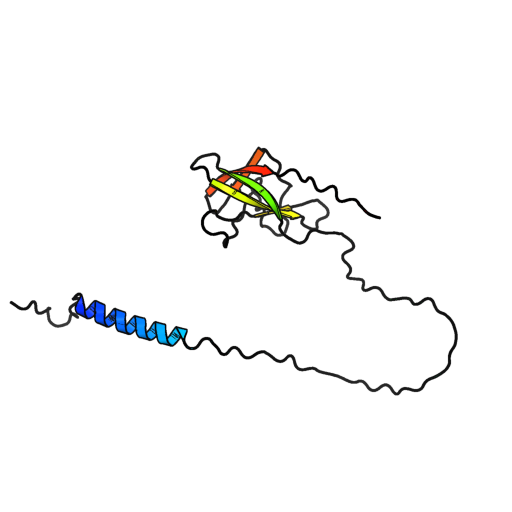G A CA 1
ATOM 682 C C . ARG A 1 90 ? -9.135 2.937 8.579 1.00 94.81 90 ARG A C 1
ATOM 684 O O . ARG A 1 90 ? -8.889 3.493 9.644 1.00 94.81 90 ARG A O 1
ATOM 691 N N . ILE A 1 91 ? -10.170 3.279 7.802 1.00 90.25 91 ILE A N 1
ATOM 692 C CA . ILE A 1 91 ? -11.081 4.403 8.107 1.00 90.25 91 ILE A CA 1
ATOM 693 C C . ILE A 1 91 ? -12.314 3.954 8.906 1.00 90.25 91 ILE A C 1
ATOM 695 O O . ILE A 1 91 ? -12.734 4.652 9.824 1.00 90.25 91 ILE A O 1
ATOM 699 N N . ASN A 1 92 ? -12.909 2.809 8.555 1.00 83.81 92 ASN A N 1
ATOM 700 C CA . ASN A 1 92 ? -14.279 2.478 8.966 1.00 83.81 92 ASN A CA 1
ATOM 701 C C . ASN A 1 92 ? -14.392 1.521 10.166 1.00 83.81 92 ASN A C 1
ATOM 703 O O . ASN A 1 92 ? -15.473 1.395 10.737 1.00 83.81 92 ASN A O 1
ATOM 707 N N . SER A 1 93 ? -13.324 0.812 10.549 1.00 82.00 93 SER A N 1
ATOM 708 C CA . SER A 1 93 ? -13.388 -0.229 11.591 1.00 82.00 93 SER A CA 1
ATOM 709 C C . SER A 1 93 ? -12.134 -0.253 12.476 1.00 82.00 93 SER A C 1
ATOM 711 O O . SER A 1 93 ? -11.421 0.741 12.536 1.00 82.00 93 SER A O 1
ATOM 713 N N . ASN A 1 94 ? -11.856 -1.395 13.131 1.00 82.19 94 ASN A N 1
ATOM 714 C CA . ASN A 1 94 ? -10.628 -1.682 13.885 1.00 82.19 94 ASN A CA 1
ATOM 715 C C . ASN A 1 94 ? -9.388 -0.993 13.303 1.00 82.19 94 ASN A C 1
ATOM 717 O O . ASN A 1 94 ? -9.160 -1.051 12.091 1.00 82.19 94 ASN A O 1
ATOM 721 N N . GLU A 1 95 ? -8.576 -0.414 14.187 1.00 86.00 95 GLU A N 1
ATOM 722 C CA . GLU A 1 95 ? -7.318 0.246 13.848 1.00 86.00 95 GLU A CA 1
ATOM 723 C C . GLU A 1 95 ? -6.312 -0.780 13.311 1.00 86.00 95 GLU A C 1
ATOM 725 O O . GLU A 1 95 ? -5.531 -1.378 14.046 1.00 86.00 95 GLU A O 1
ATOM 730 N N . VAL A 1 96 ? -6.370 -1.021 12.003 1.00 92.00 96 VAL A N 1
ATOM 731 C CA . VAL A 1 96 ? -5.416 -1.855 11.274 1.00 92.00 96 VAL A CA 1
ATOM 732 C C . VAL A 1 96 ? -4.504 -0.931 10.485 1.00 92.00 96 VAL A C 1
ATOM 734 O O . VAL A 1 96 ? -4.975 -0.116 9.683 1.00 92.00 96 VAL A O 1
ATOM 737 N N . ILE A 1 97 ? -3.201 -1.078 10.716 1.00 94.19 97 ILE A N 1
ATOM 738 C CA . ILE A 1 97 ? -2.154 -0.338 10.018 1.00 94.19 97 ILE A CA 1
ATOM 739 C C . ILE A 1 97 ? -1.407 -1.320 9.128 1.00 94.19 97 ILE A C 1
ATOM 741 O O . ILE A 1 97 ? -0.849 -2.297 9.619 1.00 94.19 97 ILE A O 1
ATOM 745 N N . LEU A 1 98 ? -1.389 -1.061 7.823 1.00 94.81 98 LEU A N 1
ATOM 746 C CA . LEU A 1 98 ? -0.700 -1.913 6.856 1.00 94.81 98 LEU A CA 1
ATOM 747 C C . LEU A 1 98 ? 0.456 -1.153 6.200 1.00 94.81 98 LEU A C 1
ATOM 749 O O . LEU A 1 98 ? 0.337 0.047 5.945 1.00 94.81 98 LEU A O 1
ATOM 753 N N . PRO A 1 99 ? 1.572 -1.819 5.874 1.00 95.12 99 PRO A N 1
ATOM 754 C CA . PRO A 1 99 ? 2.640 -1.195 5.105 1.00 95.12 99 PRO A CA 1
ATOM 755 C C . PRO A 1 99 ? 2.206 -0.984 3.648 1.00 95.12 99 PRO A C 1
ATOM 757 O O . PRO A 1 99 ? 1.617 -1.871 3.024 1.00 95.12 99 PRO A O 1
ATOM 760 N N . LEU A 1 100 ? 2.534 0.175 3.075 1.00 95.81 100 LEU A N 1
ATOM 761 C CA . LEU A 1 100 ? 2.377 0.437 1.646 1.00 95.81 100 LEU A CA 1
ATOM 762 C C . LEU A 1 100 ? 3.725 0.260 0.948 1.00 95.81 100 LEU A C 1
ATOM 764 O O . LEU A 1 100 ? 4.678 1.000 1.215 1.00 95.81 100 LEU A O 1
ATOM 768 N N . TYR A 1 101 ? 3.788 -0.694 0.025 1.00 95.56 101 TYR A N 1
ATOM 769 C CA . TYR A 1 101 ? 4.944 -0.919 -0.830 1.00 95.56 101 TYR A CA 1
ATOM 770 C C . TYR A 1 101 ? 4.693 -0.356 -2.222 1.00 95.56 101 TYR A C 1
ATOM 772 O O . TYR A 1 101 ? 3.620 -0.557 -2.787 1.00 95.56 101 TYR A O 1
ATOM 780 N N . GLY A 1 102 ? 5.694 0.312 -2.790 1.00 94.69 102 GLY A N 1
ATOM 781 C CA . GLY A 1 102 ? 5.625 0.962 -4.092 1.00 94.69 102 GLY A CA 1
ATOM 782 C C . GLY A 1 102 ? 6.896 0.770 -4.917 1.00 94.69 102 GLY A C 1
ATOM 783 O O . GLY A 1 102 ? 7.991 0.659 -4.362 1.00 94.69 102 GLY A O 1
ATOM 784 N N . ARG A 1 103 ? 6.752 0.746 -6.243 1.00 92.31 103 ARG A N 1
ATOM 785 C CA . ARG A 1 103 ? 7.852 0.885 -7.212 1.00 92.31 103 ARG A CA 1
ATOM 786 C C . ARG A 1 103 ? 7.400 1.646 -8.450 1.00 92.31 103 ARG A C 1
ATOM 788 O O . ARG A 1 103 ? 6.215 1.637 -8.774 1.00 92.31 103 ARG A O 1
ATOM 795 N N . MET A 1 104 ? 8.342 2.256 -9.158 1.00 89.69 104 MET A N 1
ATOM 796 C CA . MET A 1 104 ? 8.068 2.929 -10.428 1.00 89.69 104 MET A CA 1
ATOM 797 C C . MET A 1 104 ? 8.037 1.916 -11.583 1.00 89.69 104 MET A C 1
ATOM 799 O O . MET A 1 104 ? 8.809 0.957 -11.596 1.00 89.69 104 MET A O 1
ATOM 803 N N . VAL A 1 105 ? 7.156 2.138 -12.556 1.00 88.62 105 VAL A N 1
ATOM 804 C CA . VAL A 1 105 ? 7.052 1.360 -13.800 1.00 88.62 105 VAL A CA 1
ATOM 805 C C . VAL A 1 105 ? 7.705 2.143 -14.938 1.00 88.62 105 VAL A C 1
ATOM 807 O O . VAL A 1 105 ? 7.543 3.360 -15.033 1.00 88.62 105 VAL A O 1
ATOM 810 N N . ASN A 1 106 ? 8.428 1.448 -15.822 1.00 76.38 106 ASN A N 1
ATOM 811 C CA . ASN A 1 106 ? 9.063 2.062 -16.987 1.00 76.38 106 ASN A CA 1
ATOM 812 C C . ASN A 1 106 ? 8.048 2.352 -18.093 1.00 76.38 106 ASN A C 1
ATOM 814 O O . ASN A 1 106 ? 7.818 1.525 -18.975 1.00 76.38 106 ASN A O 1
ATOM 818 N N . THR A 1 107 ? 7.429 3.526 -18.050 1.00 71.88 107 THR A N 1
ATOM 819 C CA . THR A 1 107 ? 6.588 4.012 -19.146 1.00 71.88 107 THR A CA 1
ATOM 820 C C . THR A 1 107 ? 6.939 5.463 -19.456 1.00 71.88 107 THR A C 1
ATOM 822 O O . THR A 1 107 ? 7.576 6.143 -18.654 1.00 71.88 107 THR A O 1
ATOM 825 N N . SER A 1 108 ? 6.494 5.979 -20.607 1.00 76.31 108 SER A N 1
ATOM 826 C CA . SER A 1 108 ? 6.664 7.399 -20.959 1.00 76.31 108 SER A CA 1
ATOM 827 C C . SER A 1 108 ? 6.031 8.356 -19.938 1.00 76.31 108 SER A C 1
ATOM 829 O O . SER A 1 108 ? 6.363 9.539 -19.920 1.00 76.31 108 SER A O 1
ATOM 831 N N . ARG A 1 109 ? 5.108 7.863 -19.102 1.00 79.62 109 ARG A N 1
ATOM 832 C CA . ARG A 1 109 ? 4.584 8.567 -17.928 1.00 79.62 109 ARG A CA 1
ATOM 833 C C . ARG A 1 109 ? 5.075 7.871 -16.662 1.00 79.62 109 ARG A C 1
ATOM 835 O O . ARG A 1 109 ? 5.172 6.647 -16.619 1.00 79.62 109 ARG A O 1
ATOM 842 N N . VAL A 1 110 ? 5.328 8.639 -15.609 1.00 84.69 110 VAL A N 1
ATOM 843 C CA . VAL A 1 110 ? 5.640 8.052 -14.304 1.00 84.69 110 VAL A CA 1
ATOM 844 C C . VAL A 1 110 ? 4.381 7.355 -13.794 1.00 84.69 110 VAL A C 1
ATOM 846 O O . VAL A 1 110 ? 3.379 7.997 -13.487 1.00 84.69 110 VAL A O 1
ATOM 849 N N . LYS A 1 111 ? 4.426 6.026 -13.779 1.00 92.12 111 LYS A N 1
ATOM 850 C CA . LYS A 1 111 ? 3.393 5.153 -13.226 1.00 92.12 111 LYS A CA 1
ATOM 851 C C . LYS A 1 111 ? 3.996 4.352 -12.095 1.00 92.12 111 LYS A C 1
ATOM 853 O O . LYS A 1 111 ? 5.202 4.101 -12.073 1.00 92.12 111 LYS A O 1
ATOM 858 N N . TRP A 1 112 ? 3.153 3.947 -11.166 1.00 93.88 112 TRP A N 1
ATOM 859 C CA . TRP A 1 112 ? 3.571 3.255 -9.966 1.00 93.88 112 TRP A CA 1
ATOM 860 C C . TRP A 1 112 ? 2.822 1.953 -9.799 1.00 93.88 112 TRP A C 1
ATOM 862 O O . TRP A 1 112 ? 1.624 1.864 -10.041 1.00 93.88 112 TRP A O 1
ATOM 872 N N . GLN A 1 113 ? 3.535 0.941 -9.343 1.00 95.25 113 GLN A N 1
ATOM 873 C CA . GLN A 1 113 ? 2.928 -0.269 -8.835 1.00 95.25 113 GLN A CA 1
ATOM 874 C C . GLN A 1 113 ? 2.951 -0.242 -7.327 1.00 95.25 113 GLN A C 1
ATOM 876 O O . GLN A 1 113 ? 3.985 0.041 -6.721 1.00 95.25 113 GLN A O 1
ATOM 881 N N . TYR A 1 114 ? 1.834 -0.632 -6.741 1.00 96.31 114 TYR A N 1
ATOM 882 C CA . TYR A 1 114 ? 1.645 -0.692 -5.313 1.00 96.31 114 TYR A CA 1
ATOM 883 C C . TYR A 1 114 ? 1.077 -2.041 -4.897 1.00 96.31 114 TYR A C 1
ATOM 885 O O . TYR A 1 114 ? 0.285 -2.675 -5.602 1.00 96.31 114 TYR A O 1
ATOM 893 N N . HIS A 1 115 ? 1.481 -2.467 -3.713 1.00 95.75 115 HIS A N 1
ATOM 894 C CA . HIS A 1 115 ? 0.838 -3.557 -3.004 1.00 95.75 115 HIS A CA 1
ATOM 895 C C . HIS A 1 115 ? 0.963 -3.311 -1.506 1.00 95.75 115 HIS A C 1
ATOM 897 O O . HIS A 1 115 ? 1.790 -2.519 -1.047 1.00 95.75 115 HIS A O 1
ATOM 903 N N . THR A 1 116 ? 0.143 -4.011 -0.742 1.00 95.69 116 THR A N 1
ATOM 904 C CA . THR A 1 116 ? 0.257 -4.041 0.711 1.00 95.69 116 THR A CA 1
ATOM 905 C C . THR A 1 116 ? 0.468 -5.476 1.175 1.00 95.69 116 THR A C 1
ATOM 907 O O . THR A 1 116 ? 0.468 -6.411 0.371 1.00 95.69 116 THR A O 1
ATOM 910 N N . MET A 1 117 ? 0.717 -5.652 2.460 1.00 93.31 117 MET A N 1
ATOM 911 C CA . MET A 1 117 ? 0.819 -6.958 3.098 1.00 93.31 117 MET A CA 1
ATOM 912 C C . MET A 1 117 ? -0.213 -7.010 4.221 1.00 93.31 117 MET A C 1
ATOM 914 O O . MET A 1 117 ? -0.674 -5.974 4.696 1.00 93.31 117 MET A O 1
ATOM 918 N N . ASN A 1 118 ? -0.635 -8.210 4.596 1.00 90.88 118 ASN A N 1
ATOM 919 C CA . ASN A 1 118 ? -1.524 -8.403 5.739 1.00 90.88 118 ASN A CA 1
ATOM 920 C C . ASN A 1 118 ? -0.788 -8.151 7.070 1.00 90.88 118 ASN A C 1
ATOM 922 O O . ASN A 1 118 ? 0.431 -8.262 7.167 1.00 90.88 118 ASN A O 1
ATOM 926 N N . ASP A 1 119 ? -1.561 -7.869 8.114 1.00 86.19 119 ASP A N 1
ATOM 927 C CA . ASP A 1 119 ? -1.031 -7.619 9.460 1.00 86.19 119 ASP A CA 1
ATOM 928 C C . ASP A 1 119 ? -0.567 -8.915 10.155 1.00 86.19 119 ASP A C 1
ATOM 930 O O . ASP A 1 119 ? 0.533 -9.013 10.689 1.00 86.19 119 ASP A O 1
ATOM 934 N N . SER A 1 120 ? -1.376 -9.977 10.084 1.00 83.75 120 SER A N 1
ATOM 935 C CA . SER A 1 120 ? -1.130 -11.188 10.878 1.00 83.75 120 SER A CA 1
ATOM 936 C C . SER A 1 120 ? 0.075 -12.008 10.423 1.00 83.75 120 SER A C 1
ATOM 938 O O . SER A 1 120 ? 0.569 -12.838 11.179 1.00 83.75 120 SER A O 1
ATOM 940 N N . ASN A 1 121 ? 0.464 -11.898 9.153 1.00 73.25 121 ASN A N 1
ATOM 941 C CA . ASN A 1 121 ? 1.244 -12.948 8.517 1.00 73.25 121 ASN A CA 1
ATOM 942 C C . ASN A 1 121 ? 1.872 -12.447 7.216 1.00 73.25 121 ASN A C 1
ATOM 944 O O . ASN A 1 121 ? 1.413 -12.836 6.147 1.00 73.25 121 ASN A O 1
ATOM 948 N N . ASN A 1 122 ? 2.935 -11.641 7.328 1.00 77.25 122 ASN A N 1
ATOM 949 C CA . ASN A 1 122 ? 3.632 -10.873 6.276 1.00 77.25 122 ASN A CA 1
ATOM 950 C C . ASN A 1 122 ? 4.160 -11.665 5.041 1.00 77.25 122 ASN A C 1
ATOM 952 O O . ASN A 1 122 ? 5.036 -11.207 4.312 1.00 77.25 122 ASN A O 1
ATOM 956 N N . HIS A 1 123 ? 3.681 -12.887 4.815 1.00 78.94 123 HIS A N 1
ATOM 957 C CA . HIS A 1 123 ? 3.946 -13.737 3.662 1.00 78.94 123 HIS A CA 1
ATOM 958 C C . HIS A 1 123 ? 2.967 -13.508 2.495 1.00 78.94 123 HIS A C 1
ATOM 960 O O . HIS A 1 123 ? 3.248 -13.969 1.388 1.00 78.94 123 HIS A O 1
ATOM 966 N N . VAL A 1 124 ? 1.839 -12.811 2.702 1.00 89.38 124 VAL A N 1
ATOM 967 C CA . VAL A 1 124 ? 0.825 -12.589 1.652 1.00 89.38 124 VAL A CA 1
ATOM 968 C C . VAL A 1 124 ? 0.846 -11.144 1.163 1.00 89.38 124 VAL A C 1
ATOM 970 O O . VAL A 1 124 ? 0.590 -10.213 1.925 1.00 89.38 124 VAL A O 1
ATOM 973 N N . ARG A 1 125 ? 1.091 -10.959 -0.140 1.00 91.56 125 ARG A N 1
ATOM 974 C CA . ARG A 1 125 ? 0.906 -9.671 -0.822 1.00 91.56 125 ARG A CA 1
ATOM 975 C C . ARG A 1 125 ? -0.559 -9.500 -1.190 1.00 91.56 125 ARG A C 1
ATOM 977 O O . ARG A 1 125 ? -1.139 -10.369 -1.837 1.00 91.56 125 ARG A O 1
ATOM 984 N N . LEU A 1 126 ? -1.127 -8.367 -0.811 1.00 94.06 126 LEU A N 1
ATOM 985 C CA . LEU A 1 126 ? -2.499 -7.997 -1.109 1.00 94.06 126 LEU A CA 1
ATOM 986 C C . LEU A 1 126 ? -2.517 -6.898 -2.178 1.00 94.06 126 LEU A C 1
ATOM 988 O O . LEU A 1 126 ? -1.814 -5.888 -2.031 1.00 94.06 126 LEU A O 1
ATOM 992 N N . PRO A 1 127 ? -3.310 -7.072 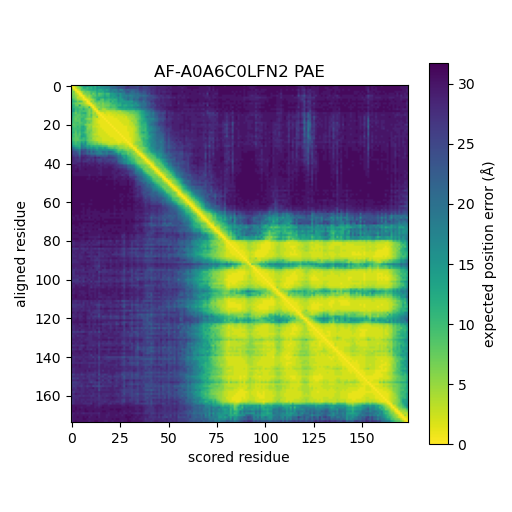-3.248 1.00 95.00 127 PRO A N 1
ATOM 993 C CA . PRO A 1 127 ? -3.462 -6.050 -4.263 1.00 95.00 127 PRO A CA 1
ATOM 994 C C . PRO A 1 127 ? -4.286 -4.879 -3.731 1.00 95.00 127 PRO A C 1
ATOM 996 O O . PRO A 1 127 ? -5.213 -5.043 -2.929 1.00 95.00 127 PRO A O 1
ATOM 999 N N . ILE A 1 128 ? -3.940 -3.689 -4.210 1.00 96.19 128 ILE A N 1
ATOM 1000 C CA . ILE A 1 128 ? -4.663 -2.458 -3.903 1.00 96.19 128 ILE A CA 1
ATOM 1001 C C . ILE A 1 128 ? -5.310 -1.907 -5.165 1.00 96.19 128 ILE A C 1
ATOM 1003 O O . ILE A 1 128 ? -4.767 -2.075 -6.256 1.00 96.19 128 ILE A O 1
ATOM 1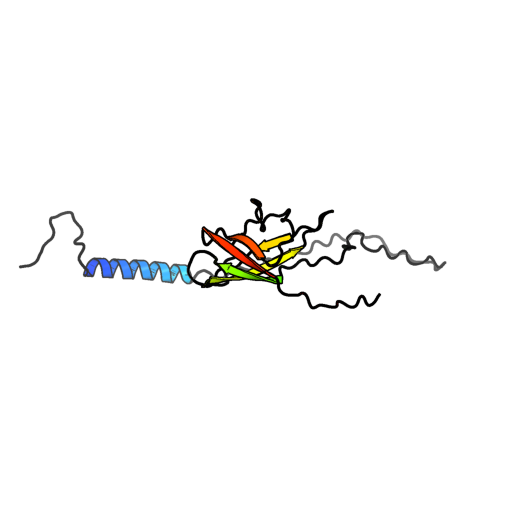007 N N . ASN A 1 129 ? -6.422 -1.198 -5.015 1.00 96.50 129 ASN A N 1
ATOM 1008 C CA . ASN A 1 129 ? -7.051 -0.461 -6.098 1.00 96.50 129 ASN A CA 1
ATOM 1009 C C . ASN A 1 129 ? -6.990 1.041 -5.810 1.00 96.50 129 ASN A C 1
ATOM 1011 O O . ASN A 1 129 ? -7.439 1.506 -4.760 1.00 96.50 129 ASN A O 1
ATOM 1015 N N . VAL A 1 130 ? -6.474 1.791 -6.779 1.00 95.81 130 VAL A N 1
ATOM 1016 C CA . VAL A 1 130 ? -6.382 3.253 -6.765 1.00 95.81 130 VAL A CA 1
ATOM 1017 C C . VAL A 1 130 ? -7.273 3.772 -7.888 1.00 95.81 130 VAL A C 1
ATOM 1019 O O . VAL A 1 130 ? -7.081 3.402 -9.047 1.00 95.81 130 VAL A O 1
ATOM 1022 N N . ASN A 1 131 ? -8.278 4.590 -7.564 1.00 92.69 131 ASN A N 1
ATOM 1023 C CA . ASN A 1 131 ? -9.201 5.186 -8.545 1.00 92.69 131 ASN A CA 1
ATOM 1024 C C . ASN A 1 131 ? -9.827 4.165 -9.527 1.00 92.69 131 ASN A C 1
ATOM 1026 O O . ASN A 1 131 ? -9.964 4.428 -10.721 1.00 92.69 131 ASN A O 1
ATOM 1030 N N . GLY A 1 132 ? -10.164 2.966 -9.038 1.00 91.56 132 GLY A N 1
ATOM 1031 C CA . GLY A 1 132 ? -10.768 1.894 -9.841 1.00 91.56 132 GLY A CA 1
ATOM 1032 C C . GLY A 1 132 ? -9.794 1.077 -10.702 1.00 91.56 132 GLY A C 1
ATOM 1033 O O . GLY A 1 132 ? -10.233 0.174 -11.410 1.00 91.56 132 GLY A O 1
ATOM 1034 N N . ARG A 1 133 ? -8.484 1.344 -10.637 1.00 93.62 133 ARG A N 1
ATOM 1035 C CA . ARG A 1 133 ? -7.439 0.542 -11.295 1.00 93.62 133 ARG A CA 1
ATOM 1036 C C . ARG A 1 133 ? -6.641 -0.253 -10.269 1.00 93.62 133 ARG A C 1
ATOM 1038 O O . ARG A 1 133 ? -6.408 0.228 -9.164 1.00 93.62 133 ARG A O 1
ATOM 1045 N N . SER A 1 134 ? -6.200 -1.452 -10.639 1.00 94.94 134 SER A N 1
ATOM 1046 C CA . SER A 1 134 ? -5.343 -2.273 -9.780 1.00 94.94 134 SER A CA 1
ATOM 1047 C C . SER A 1 134 ? -3.924 -1.705 -9.744 1.00 94.94 134 SER A C 1
ATOM 1049 O O . SER A 1 134 ? -3.255 -1.614 -10.769 1.00 94.94 134 SER A O 1
ATOM 1051 N N . GLY A 1 135 ? -3.442 -1.357 -8.554 1.00 93.44 135 GLY A N 1
ATOM 1052 C CA . GLY A 1 135 ? -2.063 -0.936 -8.310 1.00 93.44 135 GLY A CA 1
ATOM 1053 C C . GLY A 1 135 ? -1.048 -2.064 -8.482 1.00 93.44 135 GLY A C 1
ATOM 1054 O O . GLY A 1 135 ? 0.139 -1.795 -8.619 1.00 93.44 135 GLY A O 1
ATOM 1055 N N . SER A 1 136 ? -1.487 -3.322 -8.504 1.00 91.75 136 SER A N 1
ATOM 1056 C CA . SER A 1 136 ? -0.605 -4.474 -8.726 1.00 91.75 136 SER A CA 1
ATOM 1057 C C . SER A 1 136 ? -0.475 -4.872 -10.201 1.00 91.75 136 SER A C 1
ATOM 1059 O O . SER A 1 136 ? 0.218 -5.840 -10.500 1.00 91.75 136 SER A O 1
ATOM 1061 N N . ASP A 1 137 ? -1.128 -4.143 -11.109 1.00 92.56 137 ASP A N 1
ATOM 1062 C CA . ASP A 1 137 ? -1.091 -4.389 -12.553 1.00 92.56 137 ASP A CA 1
ATOM 1063 C C . ASP A 1 137 ? 0.258 -4.015 -13.191 1.00 92.56 137 ASP A C 1
ATOM 1065 O O . ASP A 1 137 ? 0.951 -3.120 -12.704 1.00 92.56 137 ASP A O 1
ATOM 1069 N N . GLU A 1 138 ? 0.616 -4.646 -14.313 1.00 89.00 138 GLU A N 1
ATOM 1070 C CA . GLU A 1 138 ? 1.877 -4.420 -15.038 1.00 89.00 138 GLU A CA 1
ATOM 1071 C C . GLU A 1 138 ? 2.054 -2.954 -15.458 1.00 89.00 138 GLU A C 1
ATOM 1073 O O . GLU A 1 138 ? 3.136 -2.386 -15.309 1.00 89.00 138 GLU A O 1
ATOM 1078 N N . TYR A 1 139 ? 0.970 -2.315 -15.897 1.00 90.12 139 TYR A N 1
ATOM 1079 C CA . TYR A 1 139 ? 0.967 -0.915 -16.325 1.00 90.12 139 TYR A CA 1
ATOM 1080 C C . TYR A 1 139 ? 0.961 0.089 -15.163 1.00 90.12 139 TYR A C 1
ATOM 1082 O O . TYR A 1 139 ? 1.201 1.282 -15.375 1.00 90.12 139 TYR A O 1
ATOM 1090 N N . GLY A 1 140 ? 0.712 -0.385 -13.940 1.00 92.31 140 GLY A N 1
ATOM 1091 C CA . GLY A 1 140 ? 0.630 0.433 -12.738 1.00 92.31 140 GLY A CA 1
ATOM 1092 C C . GLY A 1 140 ? -0.529 1.436 -12.734 1.00 92.31 140 GLY A C 1
ATOM 1093 O O . GLY A 1 140 ? -1.440 1.426 -13.565 1.00 92.31 140 GLY A O 1
ATOM 1094 N N . VAL A 1 141 ? -0.481 2.332 -11.757 1.00 94.38 141 VAL A N 1
ATOM 1095 C CA . VAL A 1 141 ? -1.456 3.389 -11.482 1.00 94.38 141 VAL A CA 1
ATOM 1096 C C . VAL A 1 141 ? -0.754 4.737 -11.328 1.00 94.38 141 VAL A C 1
ATOM 1098 O O . VAL A 1 141 ? 0.471 4.836 -11.425 1.00 94.38 141 VAL A O 1
ATOM 1101 N N . ASP A 1 142 ? -1.539 5.798 -11.168 1.00 93.75 142 ASP A N 1
ATOM 1102 C CA . ASP A 1 142 ? -1.006 7.113 -10.815 1.00 93.75 142 ASP A CA 1
ATOM 1103 C C . ASP A 1 142 ? -0.399 7.100 -9.404 1.00 93.75 142 ASP A C 1
ATOM 1105 O O . ASP A 1 142 ? -0.725 6.243 -8.580 1.00 93.75 142 ASP A O 1
ATOM 1109 N N . GLU A 1 143 ? 0.523 8.029 -9.151 1.00 93.19 143 GLU A N 1
ATOM 1110 C CA . GLU A 1 143 ? 1.146 8.186 -7.837 1.00 93.19 143 GLU A CA 1
ATOM 1111 C C . GLU A 1 143 ? 0.090 8.541 -6.781 1.00 93.19 143 GLU A C 1
ATOM 1113 O O . GLU A 1 143 ? -0.788 9.366 -7.033 1.00 93.19 143 GLU A O 1
ATOM 1118 N N . VAL A 1 144 ? 0.182 7.907 -5.611 1.00 94.75 144 VAL A N 1
ATOM 1119 C CA . VAL A 1 144 ? -0.686 8.203 -4.464 1.00 94.75 144 VAL A CA 1
ATOM 1120 C C . VAL A 1 144 ? -0.008 9.174 -3.504 1.00 94.75 144 VAL A C 1
ATOM 1122 O O . VAL A 1 144 ? 1.194 9.072 -3.243 1.00 94.75 144 VAL A O 1
ATOM 1125 N N . TYR A 1 145 ? -0.793 10.081 -2.935 1.00 95.25 145 TYR A N 1
ATOM 1126 C CA . TYR A 1 145 ? -0.345 11.095 -1.990 1.00 95.25 145 TYR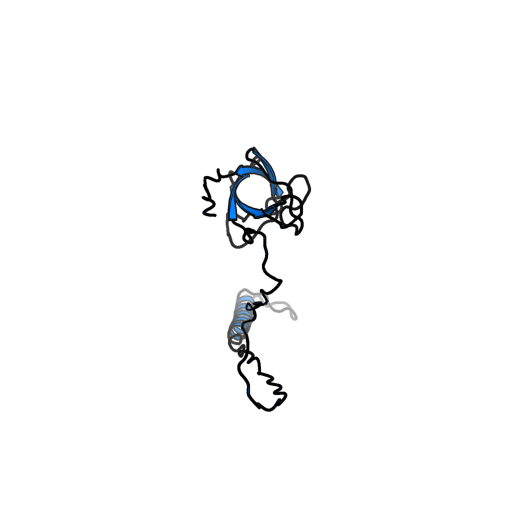 A CA 1
ATOM 1127 C C . TYR A 1 145 ? -0.900 10.845 -0.585 1.00 95.25 145 TYR A C 1
ATOM 1129 O O . TYR A 1 145 ? -1.815 10.053 -0.354 1.00 95.25 145 TYR A O 1
ATOM 1137 N N . SER A 1 146 ? -0.304 11.518 0.400 1.00 96.44 146 SER A N 1
ATOM 1138 C CA . SER A 1 146 ? -0.784 11.453 1.779 1.00 96.44 146 SER A CA 1
ATOM 1139 C C . SER A 1 146 ? -2.186 12.061 1.878 1.00 96.44 146 SER A C 1
ATOM 1141 O O . SER A 1 146 ? -2.416 13.173 1.408 1.00 96.44 146 SER A O 1
ATOM 1143 N N . GLY A 1 147 ? -3.116 11.343 2.504 1.00 94.56 147 GLY A N 1
ATOM 1144 C CA . GLY A 1 147 ? -4.528 11.717 2.587 1.00 94.56 147 GLY A CA 1
ATOM 1145 C C . GLY A 1 147 ? -5.433 11.024 1.569 1.00 94.56 147 GLY A C 1
ATOM 1146 O O . GLY A 1 147 ? -6.646 11.024 1.782 1.00 94.56 147 GLY A O 1
ATOM 1147 N N . ASP A 1 148 ? -4.871 10.387 0.539 1.00 95.94 148 ASP A N 1
ATOM 1148 C CA . ASP A 1 148 ? -5.652 9.637 -0.444 1.00 95.94 148 ASP A CA 1
ATOM 1149 C C . ASP A 1 148 ? -6.338 8.424 0.184 1.00 95.94 148 ASP A C 1
ATOM 1151 O O . ASP A 1 148 ? -5.917 7.898 1.218 1.00 95.94 148 ASP A O 1
ATOM 1155 N N . THR A 1 149 ? -7.402 7.958 -0.466 1.00 95.50 149 THR A N 1
ATOM 1156 C CA . THR A 1 149 ? -8.123 6.751 -0.060 1.00 95.50 149 THR A CA 1
ATOM 1157 C C . THR A 1 149 ? -7.979 5.676 -1.120 1.00 95.50 149 THR A C 1
ATOM 1159 O O . THR A 1 149 ? -8.139 5.934 -2.313 1.00 95.50 149 THR A O 1
ATOM 1162 N N . ILE A 1 150 ? -7.644 4.465 -0.688 1.00 95.88 150 ILE A N 1
ATOM 1163 C CA . ILE A 1 150 ? -7.427 3.324 -1.575 1.00 95.88 150 ILE A CA 1
ATOM 1164 C C . ILE A 1 150 ? -8.183 2.107 -1.059 1.00 95.88 150 ILE A C 1
ATOM 1166 O O . ILE A 1 150 ? -8.375 1.944 0.145 1.00 95.88 150 ILE A O 1
ATOM 1170 N N . TYR A 1 151 ? -8.601 1.238 -1.970 1.00 96.12 151 TYR A N 1
ATOM 1171 C CA . TYR A 1 151 ? -9.315 0.013 -1.624 1.00 96.12 151 TYR A CA 1
ATOM 1172 C C . TYR A 1 151 ? -8.348 -1.170 -1.549 1.00 96.12 151 TYR A C 1
ATOM 1174 O O . TYR A 1 151 ? -7.530 -1.353 -2.453 1.00 96.12 151 TYR A O 1
ATOM 1182 N N . VAL A 1 152 ? -8.443 -1.990 -0.501 1.00 95.19 152 VAL A N 1
ATOM 1183 C CA . VAL A 1 152 ? -7.563 -3.155 -0.297 1.00 95.19 152 VAL A CA 1
ATOM 1184 C C . VAL A 1 152 ? -8.377 -4.443 -0.409 1.00 95.19 152 VAL A C 1
ATOM 1186 O O . VAL A 1 152 ? -9.186 -4.745 0.465 1.00 95.19 152 VAL A O 1
ATOM 1189 N N . GLN A 1 153 ? -8.125 -5.244 -1.451 1.00 91.56 153 GLN A N 1
ATOM 1190 C CA . GLN A 1 153 ? -8.970 -6.404 -1.793 1.00 91.56 153 GLN A CA 1
ATOM 1191 C C . GLN A 1 153 ? -8.938 -7.547 -0.758 1.00 91.56 153 GLN A C 1
ATOM 1193 O O . GLN A 1 153 ? -9.824 -8.383 -0.752 1.00 91.56 153 GLN A O 1
ATOM 1198 N N . GLY A 1 154 ? -7.928 -7.619 0.116 1.00 90.44 154 GLY A N 1
ATOM 1199 C CA . GLY A 1 154 ? -7.864 -8.656 1.161 1.00 90.44 154 GLY A CA 1
ATOM 1200 C C . GLY A 1 154 ? -8.675 -8.350 2.422 1.00 90.44 154 GLY A C 1
ATOM 1201 O O . GLY A 1 154 ? -8.891 -9.240 3.240 1.00 90.44 154 GLY A O 1
ATOM 1202 N N . TYR A 1 155 ? -9.078 -7.093 2.601 1.00 91.69 155 TYR A N 1
ATOM 1203 C CA . TYR A 1 155 ? -9.841 -6.631 3.761 1.00 91.69 155 TYR A CA 1
ATOM 1204 C C . TYR A 1 155 ? -11.220 -6.088 3.381 1.00 91.69 155 TYR A C 1
ATOM 1206 O O . TYR A 1 155 ? -11.979 -5.737 4.280 1.00 91.69 155 TYR A O 1
ATOM 1214 N N . ASP A 1 156 ? -11.506 -6.004 2.078 1.00 92.25 156 ASP A N 1
ATOM 1215 C CA . ASP A 1 156 ? -12.724 -5.443 1.495 1.00 92.25 156 ASP A CA 1
ATOM 1216 C C . ASP A 1 156 ? -13.131 -4.082 2.081 1.00 92.25 156 ASP A C 1
ATOM 1218 O O . ASP A 1 156 ? -14.307 -3.782 2.273 1.00 92.25 156 ASP A O 1
ATOM 1222 N N . ASP A 1 157 ? -12.134 -3.243 2.372 1.00 94.06 157 ASP A N 1
ATOM 1223 C CA . ASP A 1 157 ? -12.327 -1.939 3.004 1.00 94.06 157 ASP A CA 1
ATOM 1224 C C . ASP A 1 157 ? -11.394 -0.878 2.404 1.00 94.06 157 ASP A C 1
ATOM 1226 O O . ASP A 1 157 ? -10.423 -1.169 1.687 1.00 94.06 157 ASP A O 1
ATOM 1230 N N . ILE A 1 158 ? -11.718 0.375 2.707 1.00 94.69 158 ILE A N 1
ATOM 1231 C CA . ILE A 1 158 ? -11.010 1.567 2.270 1.00 94.69 158 ILE A CA 1
ATOM 1232 C C . ILE A 1 158 ? -10.031 2.004 3.360 1.00 94.69 158 ILE A C 1
ATOM 1234 O O . ILE A 1 158 ? -10.364 2.127 4.542 1.00 94.69 158 ILE A O 1
ATOM 1238 N N . PHE A 1 159 ? -8.807 2.286 2.933 1.00 96.12 159 PHE A N 1
ATOM 1239 C CA . PHE A 1 159 ? -7.726 2.743 3.787 1.00 96.12 159 PHE A CA 1
ATOM 1240 C C . PHE A 1 159 ? -7.274 4.134 3.368 1.00 96.12 159 PHE A C 1
ATOM 1242 O O . PHE A 1 159 ? -7.224 4.459 2.181 1.00 96.12 159 PHE A O 1
ATOM 1249 N N . LYS A 1 160 ? -6.903 4.940 4.358 1.00 96.75 160 LYS A N 1
ATOM 1250 C CA . LYS A 1 160 ? -6.257 6.231 4.174 1.00 96.75 160 LYS A CA 1
ATOM 1251 C C . LYS A 1 160 ? -4.750 6.040 4.034 1.00 96.75 160 LYS A C 1
ATOM 1253 O O . LYS A 1 160 ? -4.121 5.351 4.836 1.00 96.75 160 LYS A O 1
ATOM 1258 N N . VAL A 1 161 ? -4.170 6.673 3.026 1.00 97.19 161 VAL A N 1
ATOM 1259 C CA . VAL A 1 161 ? -2.740 6.623 2.731 1.00 97.19 161 VAL A CA 1
ATOM 1260 C C . VAL A 1 161 ? -2.002 7.674 3.554 1.00 97.19 161 VAL A C 1
ATOM 1262 O O . VAL A 1 161 ? -2.410 8.833 3.615 1.00 97.19 161 VAL A O 1
ATOM 1265 N N . THR A 1 162 ? -0.878 7.282 4.148 1.00 96.56 162 THR A N 1
ATOM 1266 C CA . THR A 1 162 ? 0.121 8.197 4.711 1.00 96.56 162 THR A CA 1
ATOM 1267 C C . THR A 1 162 ? 1.470 7.881 4.076 1.00 96.56 162 THR A C 1
ATOM 1269 O O . THR A 1 162 ? 2.051 6.828 4.344 1.00 96.56 162 THR A O 1
ATOM 1272 N N . ILE A 1 163 ? 1.963 8.771 3.215 1.00 96.00 163 ILE A N 1
ATOM 1273 C CA . ILE A 1 163 ? 3.261 8.613 2.544 1.00 96.00 163 ILE A CA 1
ATOM 1274 C C . ILE A 1 163 ? 4.382 9.118 3.447 1.00 96.00 163 ILE A C 1
ATOM 1276 O O . ILE A 1 163 ? 4.253 10.164 4.082 1.00 96.00 163 ILE A O 1
ATOM 1280 N N . TYR A 1 164 ? 5.484 8.370 3.504 1.00 93.62 164 TYR A N 1
ATOM 1281 C CA . TYR A 1 164 ? 6.692 8.811 4.186 1.00 93.62 164 TYR A CA 1
ATOM 1282 C C . TYR A 1 164 ? 7.385 9.904 3.383 1.00 93.62 164 TYR A C 1
ATOM 1284 O O . TYR A 1 164 ? 7.551 9.798 2.167 1.00 93.62 164 TYR A O 1
ATOM 1292 N N . GLU A 1 165 ? 7.849 10.937 4.078 1.00 85.50 165 GLU A N 1
ATOM 1293 C CA . GLU A 1 165 ? 8.680 11.958 3.460 1.00 85.50 165 GLU A CA 1
ATOM 1294 C C . GLU A 1 165 ? 9.972 11.323 2.947 1.00 85.50 165 GLU A C 1
ATOM 1296 O O . GLU A 1 165 ? 10.745 10.701 3.684 1.00 85.50 165 GLU A O 1
ATOM 1301 N N . ASN A 1 166 ? 10.210 11.459 1.646 1.00 71.50 166 ASN A N 1
ATOM 1302 C CA . ASN A 1 166 ? 11.404 10.921 1.026 1.00 71.50 166 ASN A CA 1
ATOM 1303 C C . ASN A 1 166 ? 12.582 11.864 1.300 1.00 71.50 166 ASN A C 1
ATOM 1305 O O . ASN A 1 166 ? 12.946 12.674 0.454 1.00 71.50 166 ASN A O 1
ATOM 1309 N N . ASN A 1 167 ? 13.200 11.761 2.479 1.00 56.47 167 ASN A N 1
ATOM 1310 C CA . ASN A 1 167 ? 14.333 12.614 2.862 1.00 56.47 167 ASN A CA 1
ATOM 1311 C C . ASN A 1 167 ? 15.664 12.202 2.190 1.00 56.47 167 ASN A C 1
ATOM 1313 O O . ASN A 1 167 ? 16.757 12.492 2.680 1.00 56.47 167 ASN A O 1
ATOM 1317 N N . ARG A 1 168 ? 15.601 11.463 1.073 1.00 56.44 168 ARG A N 1
ATOM 1318 C CA . ARG A 1 168 ? 16.783 11.066 0.307 1.00 56.44 168 ARG A CA 1
ATOM 1319 C C . ARG A 1 168 ? 17.175 12.187 -0.637 1.00 56.44 168 ARG A C 1
ATOM 1321 O O . ARG A 1 168 ? 16.842 12.163 -1.820 1.00 56.44 168 ARG A O 1
ATOM 1328 N N . PHE A 1 169 ? 17.973 13.118 -0.123 1.00 57.31 169 PHE A N 1
ATOM 1329 C CA . PHE A 1 169 ? 18.861 13.917 -0.960 1.00 57.31 169 PHE A CA 1
ATOM 1330 C C . PHE A 1 169 ? 19.836 12.956 -1.652 1.00 57.31 169 PHE A C 1
ATOM 1332 O O . PHE A 1 169 ? 20.897 12.622 -1.128 1.00 57.31 169 PHE A O 1
ATOM 1339 N N . THR A 1 170 ? 19.449 12.429 -2.811 1.00 53.38 170 THR A N 1
ATOM 1340 C CA . THR A 1 170 ? 20.376 11.664 -3.642 1.00 53.38 170 THR A CA 1
ATOM 1341 C C . THR A 1 170 ? 21.244 12.696 -4.336 1.00 53.38 170 THR A C 1
ATOM 1343 O O . THR A 1 170 ? 20.828 13.287 -5.329 1.00 53.38 170 THR A O 1
ATOM 1346 N N . TYR A 1 171 ? 22.412 12.977 -3.759 1.00 49.62 171 TYR A N 1
ATOM 1347 C CA . TYR A 1 171 ? 23.396 13.841 -4.394 1.00 49.62 171 TYR A CA 1
ATOM 1348 C C . TYR A 1 171 ? 23.770 13.203 -5.733 1.00 49.62 171 TYR A C 1
ATOM 1350 O O . TYR A 1 171 ? 24.299 12.090 -5.771 1.00 49.62 171 TYR A O 1
ATOM 1358 N N . ASN A 1 172 ? 23.422 13.870 -6.832 1.00 51.91 172 ASN A N 1
ATOM 1359 C CA . ASN A 1 172 ? 23.871 13.458 -8.148 1.00 51.91 172 ASN A CA 1
ATOM 1360 C C . ASN A 1 172 ? 25.366 13.790 -8.229 1.00 51.91 172 ASN A C 1
ATOM 1362 O O . ASN A 1 172 ? 25.734 14.957 -8.301 1.00 51.91 172 ASN A O 1
ATOM 1366 N N . SER A 1 173 ? 26.227 12.778 -8.124 1.00 50.28 173 SER A N 1
ATOM 1367 C CA . SER A 1 173 ? 27.685 12.950 -8.108 1.00 50.28 173 SER A CA 1
ATOM 1368 C C . SER A 1 173 ? 28.303 13.091 -9.506 1.00 50.28 173 SER A C 1
ATOM 1370 O O . SER A 1 173 ? 29.501 12.857 -9.652 1.00 50.28 173 SER A O 1
ATOM 1372 N N . PHE A 1 174 ? 27.499 13.426 -10.520 1.00 48.34 174 PHE A N 1
ATOM 1373 C CA . PHE A 1 174 ? 27.923 13.614 -11.907 1.00 48.34 174 PHE A CA 1
ATOM 1374 C C . PHE A 1 174 ? 27.238 14.830 -12.525 1.00 48.34 174 PHE A C 1
ATOM 1376 O O . PHE A 1 174 ? 25.988 14.901 -12.441 1.00 48.34 174 PHE A O 1
#

Secondary structure (DSSP, 8-state):
---PPPTTS----HHHHHHHHHHHHHHHHHHHHT------------------------------------S----S----S-EEEEEEEESSSS--EEEEEEEEE-SSS-EEEEEEE-SS-TT-EEEEEETTEETTSTT-BPPP-TT-EEEETTTTEEEEEEEPP---------